Protein AF-A0AAE0PIP9-F1 (afdb_monomer_lite)

Structure (mmCIF, N/CA/C/O backbone):
data_AF-A0AAE0PIP9-F1
#
_entry.id   AF-A0AAE0PIP9-F1
#
loop_
_atom_site.group_PDB
_atom_site.id
_atom_site.type_symbol
_atom_site.label_atom_id
_atom_site.label_alt_id
_atom_site.label_comp_id
_atom_site.label_asym_id
_atom_site.label_entity_id
_atom_site.label_seq_id
_atom_site.pdbx_PDB_ins_code
_atom_site.Cartn_x
_atom_site.Cartn_y
_atom_site.Cartn_z
_atom_site.occupancy
_atom_site.B_iso_or_equiv
_atom_site.auth_seq_id
_atom_site.auth_comp_id
_atom_site.auth_asym_id
_atom_site.auth_atom_id
_atom_site.pdbx_PDB_model_num
ATOM 1 N N . MET A 1 1 ? -10.847 7.444 14.535 1.00 72.62 1 MET A N 1
ATOM 2 C CA . MET A 1 1 ? -9.553 7.607 13.855 1.00 72.62 1 MET A CA 1
ATOM 3 C C . MET A 1 1 ? -9.350 6.354 13.030 1.00 72.62 1 MET A C 1
ATOM 5 O O . MET A 1 1 ? -9.403 5.267 13.592 1.00 72.62 1 MET A O 1
ATOM 9 N N . THR A 1 2 ? -9.327 6.489 11.711 1.00 77.81 2 THR A N 1
ATOM 10 C CA . THR A 1 2 ? -9.380 5.346 10.790 1.00 77.81 2 THR A CA 1
ATOM 11 C C . THR A 1 2 ? -7.965 5.005 10.354 1.00 77.81 2 THR A C 1
ATOM 13 O O . THR A 1 2 ? -7.213 5.883 9.948 1.00 77.81 2 THR A O 1
ATOM 16 N N . THR A 1 3 ? -7.584 3.737 10.447 1.00 84.12 3 THR A N 1
ATOM 17 C CA . THR A 1 3 ? -6.274 3.254 10.008 1.00 84.12 3 THR A CA 1
ATOM 18 C C . THR A 1 3 ? -6.443 2.410 8.753 1.00 84.12 3 THR A C 1
ATOM 20 O O . THR A 1 3 ? -7.255 1.485 8.732 1.00 84.12 3 THR A O 1
ATOM 23 N N . LEU A 1 4 ? -5.671 2.713 7.710 1.00 83.44 4 LEU A N 1
ATOM 24 C CA . LEU A 1 4 ? -5.461 1.794 6.598 1.00 83.44 4 LEU A CA 1
ATOM 25 C C . LEU A 1 4 ? -4.388 0.803 6.979 1.00 83.44 4 LEU A C 1
ATOM 27 O O . LEU A 1 4 ? -3.344 1.191 7.505 1.00 83.44 4 LEU A O 1
ATOM 31 N N . ARG A 1 5 ? -4.614 -0.454 6.631 1.00 87.69 5 ARG A N 1
ATOM 32 C CA . ARG A 1 5 ? -3.636 -1.514 6.791 1.00 87.69 5 ARG A CA 1
ATOM 33 C C . ARG A 1 5 ? -3.423 -2.221 5.464 1.00 87.69 5 ARG A C 1
ATOM 35 O O . ARG A 1 5 ? -4.375 -2.705 4.863 1.00 87.69 5 ARG A O 1
ATOM 42 N N . TRP A 1 6 ? -2.169 -2.277 5.041 1.00 86.06 6 TRP A N 1
ATOM 43 C CA . TRP A 1 6 ? -1.736 -2.886 3.792 1.00 86.06 6 TRP A CA 1
ATOM 44 C C . TRP A 1 6 ? -1.212 -4.297 4.043 1.00 86.06 6 TRP A C 1
ATOM 46 O O . TRP A 1 6 ? -0.339 -4.511 4.891 1.00 86.06 6 TRP A O 1
ATOM 56 N N . GLU A 1 7 ? -1.706 -5.256 3.270 1.00 87.06 7 GLU A N 1
ATOM 57 C CA . GLU A 1 7 ? -1.317 -6.661 3.345 1.00 87.06 7 GLU A CA 1
ATOM 58 C C . GLU A 1 7 ? -1.027 -7.211 1.951 1.00 87.06 7 GLU A C 1
ATOM 60 O O . GLU A 1 7 ? -1.761 -6.954 1.004 1.00 87.06 7 GLU A O 1
ATOM 65 N N . LEU A 1 8 ? 0.076 -7.947 1.822 1.00 84.38 8 LEU A N 1
ATOM 66 C CA . LEU A 1 8 ? 0.498 -8.547 0.560 1.00 84.38 8 LEU A CA 1
ATOM 67 C C . LEU A 1 8 ? 0.213 -10.044 0.576 1.00 84.38 8 LEU A C 1
ATOM 69 O O . LEU A 1 8 ? 0.737 -10.766 1.428 1.00 84.38 8 LEU A O 1
ATOM 73 N N . PHE A 1 9 ? -0.561 -10.495 -0.403 1.00 82.94 9 PHE A N 1
ATOM 74 C CA . PHE A 1 9 ? -0.950 -11.885 -0.601 1.00 82.94 9 PHE A CA 1
ATOM 75 C C . PHE A 1 9 ? -0.256 -12.413 -1.850 1.00 82.94 9 PHE A C 1
ATOM 77 O O . PHE A 1 9 ? -0.277 -11.766 -2.892 1.00 82.94 9 PHE A O 1
ATOM 84 N N . LEU A 1 10 ? 0.401 -13.567 -1.749 1.00 79.75 10 LEU A N 1
ATOM 85 C CA . LEU A 1 10 ? 0.984 -14.212 -2.922 1.00 79.75 10 LEU A CA 1
ATOM 86 C C . LEU A 1 10 ? -0.151 -14.803 -3.766 1.00 79.75 10 LEU A C 1
ATOM 88 O O . LEU A 1 10 ? -0.991 -15.521 -3.228 1.00 79.75 10 LEU A O 1
ATOM 92 N N . THR A 1 11 ? -0.162 -14.526 -5.067 1.00 75.75 11 THR A N 1
ATOM 93 C CA . THR A 1 11 ? -1.131 -15.147 -5.984 1.00 75.75 11 THR A CA 1
ATOM 94 C C . THR A 1 11 ? -0.718 -16.576 -6.339 1.00 75.75 11 THR A C 1
ATOM 96 O O . THR A 1 11 ? 0.470 -16.904 -6.341 1.00 75.75 11 THR A O 1
ATOM 99 N N . GLU A 1 12 ? -1.695 -17.433 -6.648 1.00 61.56 12 GLU A N 1
ATOM 100 C CA . GLU A 1 12 ? -1.504 -18.872 -6.909 1.00 61.56 12 GLU A CA 1
ATOM 101 C C . GLU A 1 12 ? -0.620 -19.202 -8.129 1.00 61.56 12 GLU A C 1
ATOM 103 O O . GLU A 1 12 ? -0.327 -20.375 -8.352 1.00 61.56 12 GLU A O 1
ATOM 108 N N . ASP A 1 13 ? -0.141 -18.208 -8.892 1.00 58.34 13 ASP A N 1
ATOM 109 C CA . ASP A 1 13 ? 0.925 -18.389 -9.887 1.00 58.34 13 ASP A CA 1
ATOM 110 C C . ASP A 1 13 ? 2.308 -17.985 -9.316 1.00 58.34 13 ASP A C 1
ATOM 112 O O . ASP A 1 13 ? 2.814 -16.877 -9.556 1.00 58.34 13 ASP A O 1
ATOM 116 N N . PRO A 1 14 ? 2.989 -18.888 -8.580 1.00 49.59 14 PRO A N 1
ATOM 117 C CA . PRO A 1 14 ? 4.299 -18.630 -7.992 1.00 49.59 14 PRO A CA 1
ATOM 118 C C . PRO A 1 14 ? 5.406 -18.433 -9.036 1.00 49.59 14 PRO A C 1
ATOM 120 O O . PRO A 1 14 ? 6.497 -17.986 -8.680 1.00 49.59 14 PRO A O 1
ATOM 123 N N . ARG A 1 15 ? 5.166 -18.720 -10.327 1.00 48.94 15 ARG A N 1
ATOM 124 C CA . ARG A 1 15 ? 6.182 -18.558 -11.383 1.00 48.94 15 ARG A CA 1
ATOM 125 C C . ARG A 1 15 ? 6.384 -17.100 -11.791 1.00 48.94 15 ARG A C 1
ATOM 127 O O . ARG A 1 15 ? 7.373 -16.791 -12.456 1.00 48.94 15 ARG A O 1
ATOM 134 N N . ARG A 1 16 ? 5.487 -16.192 -11.388 1.00 56.84 16 ARG A N 1
ATOM 135 C CA . ARG A 1 16 ? 5.574 -14.764 -11.734 1.00 56.84 16 ARG A CA 1
ATOM 136 C C . ARG A 1 16 ? 5.905 -13.840 -10.564 1.00 56.84 16 ARG A C 1
ATOM 138 O O . ARG A 1 16 ? 6.325 -12.713 -10.822 1.00 56.84 16 ARG A O 1
ATOM 145 N N . GLY A 1 17 ? 5.827 -14.299 -9.311 1.00 62.06 17 GLY A N 1
ATOM 146 C CA . GLY A 1 17 ? 6.000 -13.405 -8.158 1.00 62.06 17 GLY A CA 1
ATOM 147 C C . GLY A 1 17 ? 4.962 -12.283 -8.200 1.00 62.06 17 GLY A C 1
ATOM 148 O O . GLY A 1 17 ? 5.286 -11.105 -8.092 1.00 62.06 17 GLY A O 1
ATOM 149 N N . THR A 1 18 ? 3.716 -12.644 -8.489 1.00 76.19 18 THR A N 1
ATOM 150 C CA . THR A 1 18 ? 2.613 -11.692 -8.505 1.00 76.19 18 THR A CA 1
ATOM 151 C C . THR A 1 18 ? 1.957 -11.702 -7.133 1.00 76.19 18 THR A C 1
ATOM 153 O O . THR A 1 18 ? 1.679 -12.761 -6.566 1.00 76.19 18 THR A O 1
ATOM 156 N N . TYR A 1 19 ? 1.758 -10.511 -6.590 1.00 83.56 19 TYR A N 1
ATOM 157 C CA . TYR A 1 19 ? 1.133 -10.275 -5.308 1.00 83.56 19 TYR A CA 1
ATOM 158 C C . TYR A 1 19 ? -0.119 -9.436 -5.504 1.00 83.56 19 TYR A C 1
ATOM 160 O O . TYR A 1 19 ? -0.126 -8.481 -6.288 1.00 83.56 19 TYR A O 1
ATOM 168 N N . ASP A 1 20 ? -1.132 -9.768 -4.726 1.00 84.75 20 ASP A N 1
ATOM 169 C CA . ASP A 1 20 ? -2.291 -8.922 -4.535 1.00 84.75 20 ASP A CA 1
ATOM 170 C C . ASP A 1 20 ? -2.083 -8.099 -3.269 1.00 84.75 20 ASP A C 1
ATOM 172 O O . ASP A 1 20 ? -1.570 -8.577 -2.251 1.00 84.75 20 ASP A O 1
ATOM 176 N N . LEU A 1 21 ? -2.434 -6.823 -3.352 1.00 86.69 21 LEU A N 1
ATOM 177 C CA . LEU A 1 21 ? -2.274 -5.871 -2.269 1.00 86.69 21 LEU A CA 1
ATOM 178 C C . LEU A 1 21 ? -3.645 -5.572 -1.667 1.00 86.69 21 LEU A C 1
ATOM 180 O O . LEU A 1 21 ? -4.410 -4.783 -2.219 1.00 86.69 21 LEU A O 1
ATOM 184 N N . GLY A 1 22 ? -3.951 -6.214 -0.543 1.00 86.88 22 GLY A N 1
ATOM 185 C CA . GLY A 1 22 ? -5.166 -5.967 0.220 1.00 86.88 22 GLY A CA 1
ATOM 186 C C . GLY A 1 22 ? -5.026 -4.782 1.167 1.00 86.88 22 GLY A C 1
ATOM 187 O O . GLY A 1 22 ? -3.963 -4.510 1.729 1.00 86.88 22 GLY A O 1
ATOM 188 N N . ILE A 1 23 ? -6.131 -4.068 1.328 1.00 88.62 23 ILE A N 1
ATOM 189 C CA . ILE A 1 23 ? -6.248 -2.829 2.082 1.00 88.62 23 ILE A CA 1
ATOM 190 C C . ILE A 1 23 ? -7.443 -2.982 3.011 1.00 88.62 23 ILE A C 1
ATOM 192 O O . ILE A 1 23 ? -8.596 -2.912 2.573 1.00 88.62 23 ILE A O 1
ATOM 196 N N . ALA A 1 24 ? -7.159 -3.169 4.292 1.00 87.00 24 ALA A N 1
ATOM 197 C CA . ALA A 1 24 ? -8.162 -3.205 5.342 1.00 87.00 24 ALA A CA 1
ATOM 198 C C . ALA A 1 24 ? -8.336 -1.815 5.972 1.00 87.00 24 ALA A C 1
ATOM 200 O O . ALA A 1 24 ? -7.390 -1.026 6.053 1.00 87.00 24 ALA A O 1
ATOM 201 N N . TYR A 1 25 ? -9.553 -1.530 6.438 1.00 84.31 25 TYR A N 1
ATOM 202 C CA . TYR A 1 25 ? -9.915 -0.271 7.091 1.00 84.31 25 TYR A CA 1
ATOM 203 C C . TYR A 1 25 ? -10.340 -0.543 8.535 1.00 84.31 25 TYR A C 1
ATOM 205 O O . TYR A 1 25 ? -11.389 -1.142 8.793 1.00 84.31 25 TYR A O 1
ATOM 213 N N . GLU A 1 26 ? -9.525 -0.095 9.482 1.00 82.62 26 GLU A N 1
ATOM 214 C CA . GLU A 1 26 ? -9.708 -0.330 10.914 1.00 82.62 26 GLU A CA 1
ATOM 215 C C . GLU A 1 26 ? -10.158 0.971 11.612 1.00 82.62 26 GLU A C 1
ATOM 217 O O . GLU A 1 26 ? -9.639 2.050 11.335 1.00 82.62 26 GLU A O 1
ATOM 222 N N . ALA A 1 27 ? -11.134 0.884 12.521 1.00 72.19 27 ALA A N 1
ATOM 223 C CA . ALA A 1 27 ? -11.491 1.966 13.448 1.00 72.19 27 ALA A CA 1
ATOM 224 C C . ALA A 1 27 ? -10.874 1.688 14.829 1.00 72.19 27 ALA A C 1
ATOM 226 O O . ALA A 1 27 ? -10.534 0.538 15.115 1.00 72.19 27 ALA A O 1
ATOM 227 N N . PRO A 1 28 ? -10.731 2.699 15.704 1.00 64.38 28 PRO A N 1
ATOM 228 C CA . PRO A 1 28 ? -10.194 2.480 17.034 1.00 64.38 28 PRO A CA 1
ATOM 229 C C . PRO A 1 28 ? -11.251 1.789 17.902 1.00 64.38 28 PRO A C 1
ATOM 231 O O . PRO A 1 28 ? -12.383 2.253 17.980 1.00 64.38 28 PRO A O 1
ATOM 234 N N . GLY A 1 29 ? -10.856 0.727 18.605 1.00 59.47 29 GLY A N 1
ATOM 235 C CA . GLY A 1 29 ? -11.693 0.049 19.599 1.00 59.47 29 GLY A CA 1
ATOM 236 C C . GLY A 1 29 ? -12.486 -1.154 19.072 1.00 59.47 29 GLY A C 1
ATOM 237 O O . GLY A 1 29 ? -12.684 -1.335 17.874 1.00 59.47 29 GLY A O 1
ATOM 238 N N . ASN A 1 30 ? -12.938 -2.001 20.004 1.00 55.88 30 ASN A N 1
ATOM 239 C CA . ASN A 1 30 ? -13.633 -3.261 19.703 1.00 55.88 30 ASN A CA 1
ATOM 240 C C . ASN A 1 30 ? -15.133 -3.090 19.386 1.00 55.88 30 ASN A C 1
ATOM 242 O O . ASN A 1 30 ? -15.762 -4.040 18.925 1.00 55.88 30 ASN A O 1
ATOM 246 N N . GLN A 1 31 ? -15.720 -1.909 19.614 1.00 56.06 31 GLN A N 1
ATOM 247 C CA . GLN A 1 31 ? -17.124 -1.624 19.300 1.00 56.06 31 GLN A CA 1
ATOM 248 C C . GLN A 1 31 ? -17.212 -0.617 18.158 1.00 56.06 31 GLN A C 1
ATOM 250 O O . GLN A 1 31 ? -16.989 0.570 18.356 1.00 56.06 31 GLN A O 1
ATOM 255 N N . LYS A 1 32 ? -17.579 -1.095 16.964 1.00 64.25 32 LYS A N 1
ATOM 256 C CA . LYS A 1 32 ? -17.927 -0.225 15.837 1.00 64.25 32 LYS A CA 1
ATOM 257 C C . LYS A 1 32 ? -19.295 0.394 16.110 1.00 64.25 32 LYS A C 1
ATOM 259 O O . LYS A 1 32 ? -20.320 -0.241 15.868 1.00 64.25 32 LYS A O 1
ATOM 264 N N . THR A 1 33 ? -19.327 1.628 16.599 1.00 77.69 33 THR A N 1
ATOM 265 C CA . THR A 1 33 ? -20.580 2.391 16.635 1.00 77.69 33 THR A CA 1
ATOM 266 C C . THR A 1 33 ? -21.067 2.660 15.206 1.00 77.69 33 THR A C 1
ATOM 268 O O . THR A 1 33 ? -20.273 2.736 14.263 1.00 77.69 33 THR A O 1
ATOM 271 N N . GLU A 1 34 ? -22.372 2.861 15.010 1.00 78.81 34 GLU A N 1
ATOM 272 C CA . GLU A 1 34 ? -22.929 3.184 13.685 1.00 78.81 34 GLU A CA 1
ATOM 273 C C . GLU A 1 34 ? -22.272 4.441 13.076 1.00 78.81 34 GLU A C 1
ATOM 275 O O . GLU A 1 34 ? -22.010 4.522 11.873 1.00 78.81 34 GLU A O 1
ATOM 280 N N . ARG A 1 35 ? -21.915 5.409 13.927 1.00 78.50 35 ARG A N 1
ATOM 281 C CA . ARG A 1 35 ? -21.186 6.621 13.538 1.00 78.50 35 ARG A CA 1
ATOM 282 C C . ARG A 1 35 ? -19.790 6.308 12.993 1.00 78.50 35 ARG A C 1
ATOM 284 O O . ARG A 1 35 ? -19.374 6.922 12.012 1.00 78.50 35 ARG A O 1
ATOM 291 N N . GLU A 1 36 ? -19.063 5.378 13.603 1.00 77.50 36 GLU A N 1
ATOM 292 C CA . GLU A 1 36 ? -17.738 4.952 13.135 1.00 77.50 36 GLU A CA 1
ATOM 293 C C . GLU A 1 36 ? -17.825 4.122 11.861 1.00 77.50 36 GLU A C 1
ATOM 295 O O . GLU A 1 36 ? -17.031 4.334 10.947 1.00 77.50 36 GLU A O 1
ATOM 300 N N . ALA A 1 37 ? -18.836 3.259 11.742 1.00 79.56 37 ALA A N 1
ATOM 301 C CA . ALA A 1 37 ? -19.097 2.516 10.514 1.00 79.56 37 ALA A CA 1
ATOM 302 C C . ALA A 1 37 ? -19.350 3.461 9.325 1.00 79.56 37 ALA A C 1
ATOM 304 O O . ALA A 1 37 ? -18.781 3.273 8.248 1.00 79.56 37 ALA A O 1
ATOM 305 N N . ARG A 1 38 ? -20.129 4.534 9.528 1.00 81.62 38 ARG A N 1
ATOM 306 C CA . ARG A 1 38 ? -20.355 5.573 8.507 1.00 81.62 38 ARG A CA 1
ATOM 307 C C . ARG A 1 38 ? -19.068 6.315 8.136 1.00 81.62 38 ARG A C 1
ATOM 309 O O . ARG A 1 38 ? -18.839 6.558 6.952 1.00 81.62 38 ARG A O 1
ATOM 316 N N . LYS A 1 39 ? -18.214 6.636 9.115 1.00 79.56 39 LYS A N 1
ATOM 317 C CA . LYS A 1 39 ? -16.904 7.266 8.866 1.00 79.56 39 LYS A CA 1
ATOM 318 C C . LYS A 1 39 ? -15.986 6.359 8.045 1.00 79.56 39 LYS A C 1
ATOM 320 O O . LYS A 1 39 ? -15.467 6.813 7.031 1.00 79.56 39 LYS A O 1
ATOM 325 N N . ILE A 1 40 ? -15.860 5.082 8.416 1.00 82.38 40 ILE A N 1
ATOM 326 C CA . ILE A 1 40 ? -15.074 4.094 7.658 1.00 82.38 40 ILE A CA 1
ATOM 327 C C . ILE A 1 40 ? -15.614 3.950 6.233 1.00 82.38 40 ILE A C 1
ATOM 329 O O . ILE A 1 40 ? -14.842 3.928 5.281 1.00 82.38 40 ILE A O 1
ATOM 333 N N . ALA A 1 41 ? -16.936 3.880 6.059 1.00 83.06 41 ALA A N 1
ATOM 334 C CA . ALA A 1 41 ? -17.538 3.749 4.737 1.00 83.06 41 ALA A CA 1
ATOM 335 C C . ALA A 1 41 ? -17.265 4.974 3.848 1.00 83.06 41 ALA A C 1
ATOM 337 O O . ALA A 1 41 ? -16.935 4.815 2.673 1.00 83.06 41 ALA A O 1
ATOM 338 N N . ALA A 1 42 ? -17.375 6.190 4.393 1.00 82.00 42 ALA A N 1
ATOM 339 C CA . ALA A 1 42 ? -17.039 7.417 3.670 1.00 82.00 42 ALA A CA 1
ATOM 340 C C . ALA A 1 42 ? -15.551 7.452 3.293 1.00 82.00 42 ALA A C 1
ATOM 342 O O . ALA A 1 42 ? -15.206 7.708 2.139 1.00 82.00 42 ALA A O 1
ATOM 343 N N . PHE A 1 43 ? -14.687 7.107 4.247 1.00 82.75 43 PHE A N 1
ATOM 344 C CA . PHE A 1 43 ? -13.248 7.018 4.055 1.00 82.75 43 PHE A CA 1
ATOM 345 C C . PHE A 1 43 ? -12.865 6.011 2.961 1.00 82.75 43 PHE A C 1
ATOM 347 O O . PHE A 1 43 ? -12.120 6.336 2.038 1.00 82.75 43 PHE A O 1
ATOM 354 N N . ARG A 1 44 ? -13.454 4.810 2.999 1.00 84.62 44 ARG A N 1
ATOM 355 C CA . ARG A 1 44 ? -13.266 3.767 1.984 1.00 84.62 44 ARG A CA 1
ATOM 356 C C . ARG A 1 44 ? -13.665 4.247 0.594 1.00 84.62 44 ARG A C 1
ATOM 358 O O . ARG A 1 44 ? -12.938 4.000 -0.363 1.00 84.62 44 ARG A O 1
ATOM 365 N N . ARG A 1 45 ? -14.816 4.919 0.465 1.00 85.44 45 ARG A N 1
ATOM 366 C CA . ARG A 1 45 ? -15.290 5.443 -0.829 1.00 85.44 45 ARG A CA 1
ATOM 367 C C . ARG A 1 45 ? -14.299 6.442 -1.418 1.00 85.44 45 ARG A C 1
ATOM 369 O O . ARG A 1 45 ? -13.959 6.314 -2.590 1.00 85.44 45 ARG A O 1
ATOM 376 N N . LEU A 1 46 ? -13.813 7.373 -0.597 1.00 84.12 46 LEU A N 1
ATOM 377 C CA . LEU A 1 46 ? -12.816 8.356 -1.015 1.00 84.12 46 LEU A CA 1
ATOM 378 C C . LEU A 1 46 ? -11.513 7.673 -1.448 1.00 84.12 46 LEU A C 1
ATOM 380 O O . LEU A 1 46 ? -11.033 7.909 -2.552 1.00 84.12 46 LEU A O 1
ATOM 384 N N . HIS A 1 47 ? -10.982 6.763 -0.627 1.00 85.25 47 HIS A N 1
ATOM 385 C CA . HIS A 1 47 ? -9.747 6.048 -0.949 1.00 85.25 47 HIS A CA 1
ATOM 386 C C . HIS A 1 47 ? -9.866 5.222 -2.239 1.00 85.25 47 HIS A C 1
ATOM 388 O O . HIS A 1 47 ? -8.986 5.269 -3.098 1.00 85.25 47 HIS A O 1
ATOM 394 N N . LYS A 1 48 ? -10.987 4.511 -2.418 1.00 85.44 48 LYS A N 1
ATOM 395 C CA . LYS A 1 48 ? -11.283 3.735 -3.630 1.00 85.44 48 LYS A CA 1
ATOM 396 C C . LYS A 1 48 ? -11.311 4.616 -4.875 1.00 85.44 48 LYS A C 1
ATOM 398 O O . LYS A 1 48 ? -10.790 4.208 -5.912 1.00 85.44 48 LYS A O 1
ATOM 403 N N . GLN A 1 49 ? -11.904 5.805 -4.779 1.00 84.31 49 GLN A N 1
ATOM 404 C CA . GLN A 1 49 ? -11.907 6.770 -5.873 1.00 84.31 49 GLN A CA 1
ATOM 405 C C . GLN A 1 49 ? -10.476 7.201 -6.223 1.00 84.31 49 GLN A C 1
ATOM 407 O O . GLN A 1 49 ? -10.083 7.073 -7.379 1.00 84.31 49 GLN A O 1
ATOM 412 N N . CYS A 1 50 ? -9.665 7.586 -5.231 1.00 83.12 50 CYS A N 1
ATOM 413 C CA . CYS A 1 50 ? -8.266 7.970 -5.447 1.00 83.12 50 CYS A CA 1
ATOM 414 C C . CYS A 1 50 ? -7.438 6.856 -6.107 1.00 83.12 50 CYS A C 1
ATOM 416 O O . CYS A 1 50 ? -6.699 7.115 -7.058 1.00 83.12 50 CYS A O 1
ATOM 418 N N . ILE A 1 51 ? -7.575 5.608 -5.644 1.00 85.38 51 ILE A N 1
ATOM 419 C CA . ILE A 1 51 ? -6.918 4.448 -6.267 1.00 85.38 51 ILE A CA 1
ATOM 420 C C . ILE A 1 51 ? -7.399 4.272 -7.710 1.00 85.38 51 ILE A C 1
ATOM 422 O O . ILE A 1 51 ? -6.584 4.075 -8.610 1.00 85.38 51 ILE A O 1
ATOM 426 N N . GLY A 1 52 ? -8.710 4.366 -7.944 1.00 82.44 52 GLY A N 1
ATOM 427 C CA . GLY A 1 52 ? -9.300 4.258 -9.275 1.00 82.44 52 GLY A CA 1
ATOM 428 C C . GLY A 1 52 ? -8.746 5.295 -10.253 1.00 82.44 52 GLY A C 1
ATOM 429 O O . GLY A 1 52 ? -8.391 4.941 -11.377 1.00 82.44 52 GLY A O 1
ATOM 430 N N . ASP A 1 53 ? -8.610 6.545 -9.817 1.00 80.81 53 ASP A N 1
ATOM 431 C CA . ASP A 1 53 ? -8.067 7.636 -10.630 1.00 80.81 53 ASP A CA 1
ATOM 432 C C . ASP A 1 53 ? -6.579 7.419 -10.946 1.00 80.81 53 ASP A C 1
ATOM 434 O O . ASP A 1 53 ? -6.146 7.593 -12.088 1.00 80.81 53 ASP A O 1
ATOM 438 N N . LYS A 1 54 ? -5.800 6.940 -9.966 1.00 79.12 54 LYS A N 1
ATOM 439 C CA . LYS A 1 54 ? -4.374 6.612 -10.132 1.00 79.12 54 LYS A CA 1
ATOM 440 C C . LYS A 1 54 ? -4.150 5.427 -11.076 1.00 79.12 54 LYS A C 1
ATOM 442 O O . LYS A 1 54 ? -3.242 5.468 -11.904 1.00 79.12 54 LYS A O 1
ATOM 447 N N . ILE A 1 55 ? -4.995 4.396 -11.004 1.00 77.75 55 ILE A N 1
ATOM 448 C CA . ILE A 1 55 ? -4.933 3.226 -11.896 1.00 77.75 55 ILE A CA 1
ATOM 449 C C . ILE A 1 55 ? -5.325 3.590 -13.335 1.00 77.75 55 ILE A C 1
ATOM 451 O O . ILE A 1 55 ? -4.725 3.069 -14.276 1.00 77.75 55 ILE A O 1
ATOM 455 N N . LYS A 1 56 ? -6.303 4.488 -13.521 1.00 69.31 56 LYS A N 1
ATOM 456 C CA . LYS A 1 56 ? -6.775 4.959 -14.839 1.00 69.31 56 LYS A CA 1
ATOM 457 C C . LYS A 1 56 ? -5.869 6.014 -15.490 1.00 69.31 56 LYS A C 1
ATOM 459 O O . LYS A 1 56 ? -6.154 6.442 -16.609 1.00 69.31 56 LYS A O 1
ATOM 464 N N . GLY A 1 57 ? -4.802 6.433 -14.809 1.00 61.28 57 GLY A N 1
ATOM 465 C CA . GLY A 1 57 ? -3.832 7.407 -15.302 1.00 61.28 57 GLY A CA 1
ATOM 466 C C . GLY A 1 57 ? -3.113 6.989 -16.601 1.00 61.28 57 GLY A C 1
ATOM 467 O O . GLY A 1 57 ? -3.274 5.872 -17.093 1.00 61.28 57 GLY A O 1
ATOM 468 N N . PRO A 1 58 ? -2.276 7.872 -17.176 1.00 50.97 58 PRO A N 1
ATOM 469 C CA . PRO A 1 58 ? -1.745 7.766 -18.546 1.00 50.97 58 PRO A CA 1
ATOM 470 C C .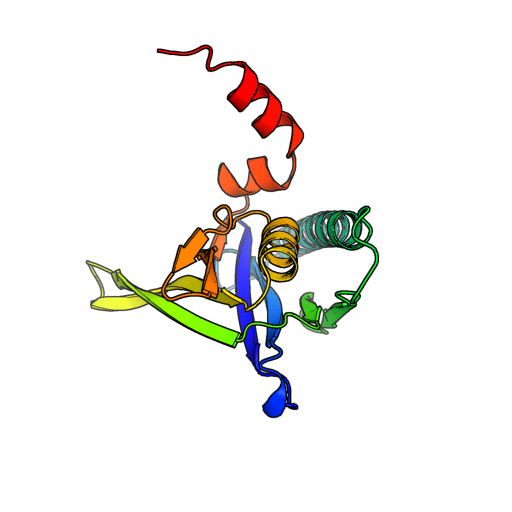 PRO A 1 58 ? -0.861 6.537 -18.843 1.00 50.97 58 PRO A C 1
ATOM 472 O O . PRO A 1 58 ? -0.504 6.304 -19.998 1.00 50.97 58 PRO A O 1
ATOM 475 N N . VAL A 1 59 ? -0.520 5.716 -17.845 1.00 53.19 59 VAL A N 1
ATOM 476 C CA . VAL A 1 59 ? 0.330 4.527 -18.006 1.00 53.19 59 VAL A CA 1
ATOM 477 C C . VAL A 1 59 ? -0.510 3.328 -18.482 1.00 53.19 59 VAL A C 1
ATOM 479 O O . VAL A 1 59 ? -0.841 2.413 -17.730 1.00 53.19 59 VAL A O 1
ATOM 482 N N . LYS A 1 60 ? -0.871 3.328 -19.770 1.00 50.78 60 LYS A N 1
ATOM 483 C CA . LYS A 1 60 ? -1.568 2.222 -20.451 1.00 50.78 60 LYS A CA 1
ATOM 484 C C . LYS A 1 60 ? -0.599 1.079 -20.802 1.00 50.78 60 LYS A C 1
ATOM 486 O O . LYS A 1 60 ? -0.073 1.071 -21.909 1.00 50.78 60 LYS A O 1
ATOM 491 N N . LYS A 1 61 ? -0.376 0.111 -19.900 1.00 45.06 61 LYS A N 1
ATOM 492 C CA . LYS A 1 61 ? -0.129 -1.328 -20.211 1.00 45.06 61 LYS A CA 1
ATOM 493 C C . LYS A 1 61 ? 0.058 -2.153 -18.922 1.00 45.06 61 LYS A C 1
ATOM 495 O O . LYS A 1 61 ? 0.816 -1.759 -18.047 1.00 45.06 61 LYS A O 1
ATOM 500 N N . GLY A 1 62 ? -0.656 -3.281 -18.804 1.00 55.22 62 GLY A N 1
ATOM 501 C CA . GLY A 1 62 ? -0.641 -4.209 -17.653 1.00 55.22 62 GLY A CA 1
ATOM 502 C C . GLY A 1 62 ? -1.583 -3.791 -16.521 1.00 55.22 62 GLY A C 1
ATOM 503 O O . GLY A 1 62 ? -1.140 -3.234 -15.539 1.00 55.22 62 GLY A O 1
ATOM 504 N N . THR A 1 63 ? -2.894 -3.914 -16.671 1.00 65.62 63 THR A N 1
ATOM 505 C CA . THR A 1 63 ? -3.885 -3.228 -15.820 1.00 65.62 63 THR A CA 1
ATOM 506 C C . THR A 1 63 ? -3.933 -3.787 -14.390 1.00 65.62 63 THR A C 1
ATOM 508 O O . THR A 1 63 ? -4.372 -4.917 -14.208 1.00 65.62 63 THR A O 1
ATOM 511 N N . PHE A 1 64 ? -3.540 -2.997 -13.378 1.00 77.88 64 PHE A N 1
ATOM 512 C CA . PHE A 1 64 ? -3.983 -3.261 -12.004 1.00 77.88 64 PHE A CA 1
ATOM 513 C C . PHE A 1 64 ? -5.507 -3.305 -11.999 1.00 77.88 64 PHE A C 1
ATOM 515 O O . PHE A 1 64 ? -6.148 -2.366 -12.475 1.00 77.88 64 PHE A O 1
ATOM 522 N N . ALA A 1 65 ? -6.079 -4.382 -11.480 1.00 81.25 65 ALA A N 1
ATOM 523 C CA . ALA A 1 65 ? -7.509 -4.460 -11.229 1.00 81.25 65 ALA A CA 1
ATOM 524 C C . ALA A 1 65 ? -7.770 -4.163 -9.755 1.00 81.25 65 ALA A C 1
ATOM 526 O O . ALA A 1 65 ? -6.902 -4.387 -8.914 1.00 81.25 65 ALA A O 1
ATOM 527 N N . THR A 1 66 ? -8.956 -3.649 -9.444 1.00 85.25 66 THR A N 1
ATOM 528 C CA . THR A 1 66 ? -9.394 -3.500 -8.059 1.00 85.25 66 THR A CA 1
ATOM 529 C C . THR A 1 66 ? -10.622 -4.342 -7.791 1.00 85.25 66 THR A C 1
ATOM 531 O O . THR A 1 66 ? -11.536 -4.408 -8.612 1.00 85.25 66 THR A O 1
ATOM 534 N N . GLU A 1 67 ? -10.644 -4.963 -6.621 1.00 88.00 67 GLU A N 1
ATOM 535 C CA . GLU A 1 67 ? -11.746 -5.782 -6.134 1.00 88.00 67 GLU A CA 1
ATOM 536 C C . GLU A 1 67 ? -12.112 -5.349 -4.714 1.00 88.00 67 GLU A C 1
ATOM 538 O O . GLU A 1 67 ? -11.242 -4.994 -3.925 1.00 88.00 67 GLU A O 1
ATOM 543 N N . GLU A 1 68 ? -13.401 -5.344 -4.380 1.00 87.25 68 GLU A N 1
ATOM 544 C CA . GLU A 1 68 ? -13.868 -5.083 -3.017 1.00 87.25 68 GLU A CA 1
ATOM 545 C C . GLU A 1 68 ? -14.409 -6.378 -2.416 1.00 87.25 68 GLU A C 1
ATOM 547 O O . GLU A 1 68 ? -15.320 -6.995 -2.969 1.00 87.25 68 GLU A O 1
ATOM 552 N N . TRP A 1 69 ? -13.850 -6.781 -1.281 1.00 86.88 69 TRP A N 1
ATOM 553 C CA . TRP A 1 69 ? -14.270 -7.969 -0.549 1.00 86.88 69 TRP A CA 1
ATOM 554 C C . TRP A 1 69 ? -15.477 -7.688 0.350 1.00 86.88 69 TRP A C 1
ATOM 556 O O . TRP A 1 69 ? -15.821 -6.542 0.651 1.00 86.88 69 TRP A O 1
ATOM 566 N N . LYS A 1 70 ? -16.143 -8.760 0.801 1.00 80.81 70 LYS A N 1
ATOM 567 C CA . LYS A 1 70 ? -17.383 -8.685 1.602 1.00 80.81 70 LYS A CA 1
ATOM 568 C C . LYS A 1 70 ? -17.207 -7.963 2.940 1.00 80.81 70 LYS A C 1
ATOM 570 O O . LYS A 1 70 ? -18.155 -7.368 3.443 1.00 80.81 70 LYS A O 1
ATOM 575 N N . ASP A 1 71 ? -16.009 -8.016 3.511 1.00 79.81 71 ASP A N 1
ATOM 576 C CA . ASP A 1 71 ? -15.628 -7.314 4.740 1.00 79.81 71 ASP A CA 1
ATOM 577 C C . ASP A 1 71 ? -15.369 -5.809 4.516 1.00 79.81 71 ASP A C 1
ATOM 579 O O . ASP A 1 71 ? -15.188 -5.052 5.473 1.00 79.81 71 ASP A O 1
ATOM 583 N N . GLY A 1 72 ? -15.397 -5.358 3.258 1.00 80.88 72 GLY A N 1
ATOM 584 C CA . GLY A 1 72 ? -15.109 -3.990 2.862 1.00 80.88 72 GLY A CA 1
ATOM 585 C C . GLY A 1 72 ? -13.631 -3.709 2.612 1.00 80.88 72 GLY A C 1
ATOM 586 O O . GLY A 1 72 ? -13.286 -2.540 2.430 1.00 80.88 72 GLY A O 1
ATOM 587 N N . SER A 1 73 ? -12.774 -4.729 2.614 1.00 84.81 73 SER A N 1
ATOM 588 C CA . SER A 1 73 ? -11.378 -4.597 2.206 1.00 84.81 73 SER A CA 1
ATOM 589 C C . SER A 1 73 ? -11.287 -4.356 0.696 1.00 84.81 73 SER A C 1
ATOM 591 O O . SER A 1 73 ? -12.102 -4.856 -0.081 1.00 84.81 73 SER A O 1
ATOM 593 N N . LEU A 1 74 ? -10.314 -3.552 0.271 1.00 87.75 74 LEU A N 1
ATOM 594 C CA . LEU A 1 74 ? -10.034 -3.286 -1.142 1.00 87.75 74 LEU A CA 1
ATOM 595 C C . LEU A 1 74 ? -8.764 -4.033 -1.536 1.00 87.75 74 LEU A C 1
ATOM 597 O O . LEU A 1 74 ? -7.760 -3.913 -0.846 1.00 87.75 74 LEU A O 1
ATOM 601 N N . VAL A 1 75 ? -8.783 -4.755 -2.645 1.00 87.12 75 VAL A N 1
ATOM 602 C CA . VAL A 1 75 ? -7.623 -5.479 -3.162 1.00 87.12 75 VAL A CA 1
ATOM 603 C C . VAL A 1 75 ? -7.194 -4.869 -4.484 1.00 87.12 75 VAL A C 1
ATOM 605 O O . VAL A 1 75 ? -8.029 -4.601 -5.346 1.00 87.12 75 VAL A O 1
ATOM 608 N N . ILE A 1 76 ? -5.896 -4.616 -4.630 1.00 87.19 76 ILE A N 1
ATOM 609 C CA . ILE A 1 76 ? -5.261 -4.244 -5.893 1.00 87.19 76 ILE A CA 1
ATOM 610 C C . ILE A 1 76 ? -4.551 -5.483 -6.427 1.00 87.19 76 ILE A C 1
ATOM 612 O O . ILE A 1 76 ? -3.562 -5.935 -5.849 1.00 87.19 76 ILE A O 1
ATOM 616 N N . ASN A 1 77 ? -5.048 -6.000 -7.543 1.00 83.75 77 ASN A N 1
ATOM 617 C CA . ASN A 1 77 ? -4.565 -7.235 -8.139 1.00 83.75 77 ASN A CA 1
ATOM 618 C C . ASN A 1 77 ? -3.456 -6.966 -9.154 1.00 83.75 77 ASN A C 1
ATOM 620 O O . ASN A 1 77 ? -3.528 -6.001 -9.926 1.00 83.75 77 ASN A O 1
ATOM 624 N N . GLY A 1 78 ? -2.479 -7.873 -9.212 1.00 77.06 78 GLY A N 1
ATOM 625 C CA . GLY A 1 78 ? -1.498 -7.909 -10.301 1.00 77.06 78 GLY A CA 1
ATOM 626 C C . GLY A 1 78 ? -0.209 -7.117 -10.065 1.00 77.06 78 GLY A C 1
ATOM 627 O O . GLY A 1 78 ? 0.405 -6.658 -11.030 1.00 77.06 78 GLY A O 1
ATOM 628 N N . ALA A 1 79 ? 0.235 -6.947 -8.815 1.00 79.81 79 ALA A N 1
ATOM 629 C CA . ALA A 1 79 ? 1.550 -6.373 -8.527 1.00 79.81 79 ALA A CA 1
ATOM 630 C C . ALA A 1 79 ? 2.667 -7.401 -8.738 1.00 79.81 79 ALA A C 1
ATOM 632 O O . ALA A 1 79 ? 2.810 -8.352 -7.979 1.00 79.81 79 ALA A O 1
ATOM 633 N N . CYS A 1 80 ? 3.499 -7.201 -9.761 1.00 80.94 80 CYS A N 1
ATOM 634 C CA . CYS A 1 80 ? 4.645 -8.064 -10.078 1.00 80.94 80 CYS A CA 1
ATOM 635 C C . CYS A 1 80 ? 5.838 -7.824 -9.129 1.00 80.94 80 CYS A C 1
ATOM 637 O O . CYS A 1 80 ? 6.890 -7.334 -9.541 1.00 80.94 80 CYS A O 1
ATOM 639 N N . ILE A 1 81 ? 5.670 -8.135 -7.844 1.00 86.00 81 ILE A N 1
ATOM 640 C CA . ILE A 1 81 ? 6.703 -7.973 -6.814 1.00 86.00 81 ILE A CA 1
ATOM 641 C C . ILE A 1 81 ? 7.609 -9.210 -6.799 1.00 86.00 81 ILE A C 1
ATOM 643 O O . ILE A 1 81 ? 7.238 -10.282 -6.339 1.00 86.00 81 ILE A O 1
ATOM 647 N N . ARG A 1 82 ? 8.859 -9.070 -7.236 1.00 83.94 82 ARG A N 1
ATOM 648 C CA . ARG A 1 82 ? 9.804 -10.200 -7.313 1.00 83.94 82 ARG A CA 1
ATOM 649 C C . ARG A 1 82 ? 10.294 -10.694 -5.970 1.00 83.94 82 ARG A C 1
ATOM 651 O O . ARG A 1 82 ? 10.617 -11.868 -5.811 1.00 83.94 82 ARG A O 1
ATOM 658 N N . LYS A 1 83 ? 10.431 -9.774 -5.027 1.00 85.94 83 LYS A N 1
ATOM 659 C CA . LYS A 1 83 ? 10.861 -10.062 -3.666 1.00 85.94 83 LYS A CA 1
ATOM 660 C C . LYS A 1 83 ? 10.248 -9.022 -2.748 1.00 85.94 83 LYS A C 1
ATOM 662 O O . LYS A 1 83 ? 10.143 -7.857 -3.120 1.00 85.94 83 LYS A O 1
ATOM 667 N N . LEU A 1 84 ? 9.907 -9.431 -1.536 1.00 88.88 84 LEU A N 1
ATOM 668 C CA . LEU A 1 84 ? 9.558 -8.512 -0.463 1.00 88.88 84 LEU A CA 1
ATOM 669 C C . LEU A 1 84 ? 10.442 -8.779 0.752 1.00 88.88 84 LEU A C 1
ATOM 671 O O . LEU A 1 84 ? 10.745 -9.929 1.071 1.00 88.88 84 LEU A O 1
ATOM 675 N N . THR A 1 85 ? 10.816 -7.713 1.446 1.00 89.62 85 THR A N 1
ATOM 676 C CA . THR A 1 85 ? 11.446 -7.770 2.764 1.00 89.62 85 THR A CA 1
ATOM 677 C C . THR A 1 85 ? 10.517 -7.098 3.767 1.00 89.62 85 THR A C 1
ATOM 679 O O . THR A 1 85 ? 10.057 -5.976 3.550 1.00 89.62 85 THR A O 1
ATOM 682 N N . LYS A 1 86 ? 10.228 -7.792 4.869 1.00 89.62 86 LYS A N 1
ATOM 683 C CA . LYS A 1 86 ? 9.429 -7.273 5.983 1.00 89.62 86 LYS A CA 1
ATOM 684 C C . LYS A 1 86 ? 10.339 -6.498 6.932 1.00 89.62 86 LYS A C 1
ATOM 686 O O . LYS A 1 86 ? 11.276 -7.075 7.475 1.00 89.62 86 LYS A O 1
ATOM 691 N N . ILE A 1 87 ? 10.070 -5.210 7.122 1.00 87.94 87 ILE A N 1
ATOM 692 C CA . ILE A 1 87 ? 10.785 -4.365 8.081 1.00 87.94 87 ILE A CA 1
ATOM 693 C C . ILE A 1 87 ? 9.969 -4.346 9.368 1.00 87.94 87 ILE A C 1
ATOM 695 O O . ILE A 1 87 ? 8.829 -3.874 9.384 1.00 87.94 87 ILE A O 1
ATOM 699 N N . VAL A 1 88 ? 10.550 -4.879 10.439 1.00 88.62 88 VAL A N 1
ATOM 700 C CA . VAL A 1 88 ? 9.908 -4.994 11.748 1.00 88.62 88 VAL A CA 1
ATOM 701 C C . VAL A 1 88 ? 10.629 -4.132 12.780 1.00 88.62 88 VAL A C 1
ATOM 703 O O . VAL A 1 88 ? 11.852 -4.017 12.753 1.00 88.62 88 VAL A O 1
ATOM 706 N N . THR A 1 89 ? 9.869 -3.562 13.708 1.00 84.81 89 THR A N 1
ATOM 707 C CA . THR A 1 89 ? 10.376 -2.809 14.858 1.00 84.81 89 THR A CA 1
ATOM 708 C C . THR A 1 89 ? 9.915 -3.496 16.136 1.00 84.81 89 THR A C 1
ATOM 710 O O . THR A 1 89 ? 8.775 -3.949 16.224 1.00 84.81 89 THR A O 1
ATOM 713 N N . GLN A 1 90 ? 10.783 -3.564 17.143 1.00 80.75 90 GLN A N 1
ATOM 714 C CA . GLN A 1 90 ? 10.394 -4.018 18.476 1.00 80.75 90 GLN A CA 1
ATOM 715 C C . GLN A 1 90 ? 9.836 -2.851 19.287 1.00 80.75 90 GLN A C 1
ATOM 717 O O . GLN A 1 90 ? 10.477 -1.810 19.448 1.00 80.75 90 GLN A O 1
ATOM 722 N N . THR A 1 91 ? 8.628 -3.020 19.812 1.00 73.81 91 THR A N 1
ATOM 723 C CA . THR A 1 91 ? 8.031 -2.042 20.720 1.00 73.81 91 THR A CA 1
ATOM 724 C C . THR A 1 91 ? 8.783 -2.050 22.046 1.00 73.81 91 THR A C 1
ATOM 726 O O . THR A 1 91 ? 8.867 -3.091 22.700 1.00 73.81 91 THR A O 1
ATOM 729 N N . ARG A 1 92 ? 9.277 -0.882 22.472 1.00 66.50 92 ARG A N 1
ATOM 730 C CA . ARG A 1 92 ? 10.106 -0.728 23.683 1.00 66.50 92 ARG A CA 1
ATOM 731 C C . ARG A 1 92 ? 9.449 -1.241 24.972 1.00 66.50 92 ARG A C 1
ATOM 733 O O . ARG A 1 92 ? 10.164 -1.626 25.884 1.00 66.50 92 ARG A O 1
ATOM 740 N N . TYR A 1 93 ? 8.116 -1.241 25.045 1.00 68.12 93 TYR A N 1
ATOM 741 C CA . TYR A 1 93 ? 7.378 -1.534 26.279 1.00 68.12 93 TYR A CA 1
ATOM 742 C C . TYR A 1 93 ? 6.854 -2.970 26.385 1.00 68.12 93 TYR A C 1
ATOM 744 O O . TYR A 1 93 ? 6.895 -3.540 27.467 1.00 68.12 93 TYR A O 1
ATOM 752 N N . SER A 1 94 ? 6.366 -3.572 25.296 1.00 75.06 94 SER A N 1
ATOM 753 C CA . SER A 1 94 ? 5.814 -4.938 25.322 1.00 75.06 94 SER A CA 1
ATOM 754 C C . SER A 1 94 ? 6.748 -5.993 24.728 1.00 75.06 94 SER A C 1
ATOM 756 O O . SER A 1 94 ? 6.411 -7.173 24.741 1.00 75.06 94 SER A O 1
ATOM 758 N N . GLY A 1 95 ? 7.889 -5.592 24.149 1.00 75.25 95 GLY A N 1
ATOM 759 C CA . GLY A 1 95 ? 8.794 -6.495 23.424 1.00 75.25 95 GLY A CA 1
ATOM 760 C C . GLY A 1 95 ? 8.192 -7.095 22.145 1.00 75.25 95 GLY A C 1
ATOM 761 O O . GLY A 1 95 ? 8.851 -7.871 21.454 1.00 75.25 95 GLY A O 1
ATOM 7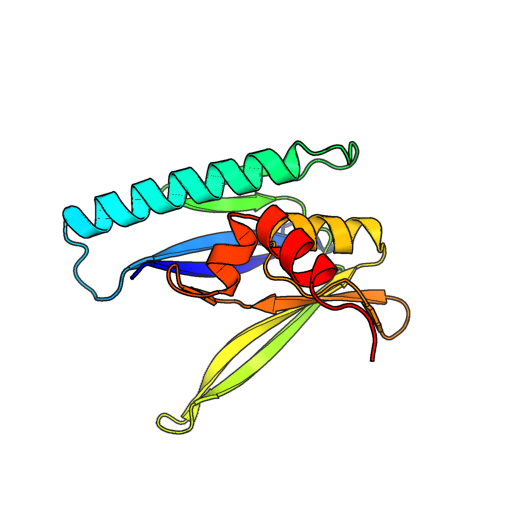62 N N . ALA A 1 96 ? 6.953 -6.733 21.800 1.00 78.94 96 ALA A N 1
ATOM 763 C CA . ALA A 1 96 ? 6.274 -7.242 20.625 1.00 78.94 96 ALA A CA 1
ATOM 764 C C . ALA A 1 96 ? 6.974 -6.765 19.346 1.00 78.94 96 ALA A C 1
ATOM 766 O O . ALA A 1 96 ? 7.335 -5.596 19.189 1.00 78.94 96 ALA A O 1
ATOM 767 N N . THR A 1 97 ? 7.150 -7.692 18.408 1.00 82.38 97 THR A N 1
ATOM 768 C CA . THR A 1 97 ? 7.655 -7.370 17.075 1.00 82.38 97 THR A CA 1
ATOM 769 C C . THR A 1 97 ? 6.491 -6.885 16.226 1.00 82.38 97 THR A C 1
ATOM 771 O O . THR A 1 97 ? 5.565 -7.640 15.934 1.00 82.38 97 THR A O 1
ATOM 774 N N . GLN A 1 98 ? 6.532 -5.619 15.830 1.00 83.62 98 GLN A N 1
ATOM 775 C CA . GLN A 1 98 ? 5.533 -5.008 14.972 1.00 83.62 98 GLN A CA 1
ATOM 776 C C . GLN A 1 98 ? 6.096 -4.846 13.562 1.00 83.62 98 GLN A C 1
ATOM 778 O O . GLN A 1 98 ? 7.136 -4.224 13.359 1.00 83.62 98 GLN A O 1
ATOM 783 N N . LEU A 1 99 ? 5.388 -5.381 12.570 1.00 84.88 99 LEU A N 1
ATOM 784 C CA . LEU A 1 99 ? 5.650 -5.066 11.172 1.00 84.88 99 LEU A CA 1
ATOM 785 C C . LEU A 1 99 ? 5.311 -3.596 10.922 1.00 84.88 99 LEU A C 1
ATOM 787 O O . LEU A 1 99 ? 4.183 -3.178 11.179 1.00 84.88 99 LEU A O 1
ATOM 791 N N . VAL A 1 100 ? 6.288 -2.822 10.451 1.00 87.25 100 VAL A N 1
ATOM 792 C CA . VAL A 1 100 ? 6.120 -1.381 10.219 1.00 87.25 100 VAL A CA 1
ATOM 793 C C . VAL A 1 100 ? 6.060 -1.060 8.736 1.00 87.25 100 VAL A C 1
ATOM 795 O O . VAL A 1 100 ? 5.171 -0.316 8.324 1.00 87.25 100 VAL A O 1
ATOM 798 N N . SER A 1 101 ? 6.893 -1.711 7.922 1.00 90.19 101 SER A N 1
ATOM 799 C CA . SER A 1 101 ? 6.979 -1.430 6.487 1.00 90.19 101 SER A CA 1
ATOM 800 C C . SER A 1 101 ? 7.303 -2.672 5.664 1.00 90.19 101 SER A C 1
ATOM 802 O O . SER A 1 101 ? 7.878 -3.647 6.155 1.00 90.19 101 SER A O 1
ATOM 804 N N . TYR A 1 102 ? 6.987 -2.604 4.376 1.00 90.69 102 TYR A N 1
ATOM 805 C CA . TYR A 1 102 ? 7.504 -3.520 3.370 1.00 90.69 102 TYR A CA 1
ATOM 806 C C . TYR A 1 102 ? 8.526 -2.817 2.489 1.00 90.69 102 TYR A C 1
ATOM 808 O O . TYR A 1 102 ? 8.305 -1.683 2.071 1.00 90.69 102 TYR A O 1
ATOM 816 N N . LYS A 1 103 ? 9.602 -3.522 2.149 1.00 92.44 103 LYS A N 1
ATOM 817 C CA . LYS A 1 103 ? 10.516 -3.161 1.064 1.00 92.44 103 LYS A CA 1
ATOM 818 C C . LYS A 1 103 ? 10.253 -4.089 -0.116 1.00 92.44 103 LYS A C 1
ATOM 820 O O . LYS A 1 103 ? 10.445 -5.299 0.004 1.00 92.44 103 LYS A O 1
ATOM 825 N N . LEU A 1 104 ? 9.764 -3.533 -1.218 1.00 92.06 1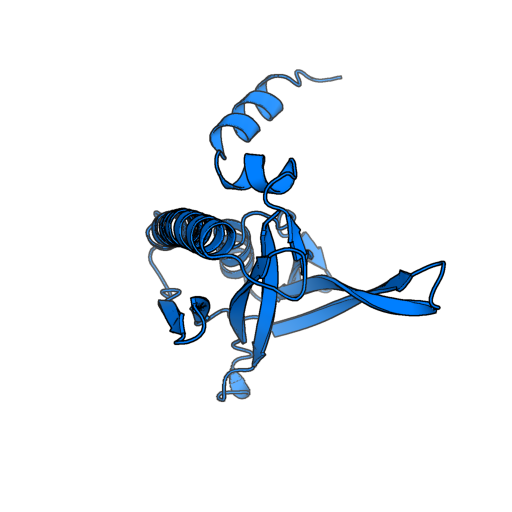04 LEU A N 1
ATOM 826 C CA . LEU A 1 104 ? 9.253 -4.273 -2.374 1.00 92.06 104 LEU A CA 1
ATOM 827 C C . LEU A 1 104 ? 10.228 -4.152 -3.535 1.00 92.06 104 LEU A C 1
ATOM 829 O O . LEU A 1 104 ? 10.612 -3.036 -3.860 1.00 92.06 104 LEU A O 1
ATOM 833 N N . TYR A 1 105 ? 10.605 -5.270 -4.154 1.00 91.06 105 TYR A N 1
ATOM 834 C CA . TYR A 1 105 ? 11.571 -5.318 -5.252 1.00 91.06 105 TYR A CA 1
ATOM 835 C C . TYR A 1 105 ? 10.910 -5.708 -6.577 1.00 91.06 105 TYR A C 1
ATOM 837 O O . TYR A 1 105 ? 10.081 -6.617 -6.628 1.00 91.06 105 TYR A O 1
ATOM 845 N N . PHE A 1 106 ? 11.366 -5.078 -7.654 1.00 90.19 106 PHE A N 1
ATOM 846 C CA . PHE A 1 106 ? 10.853 -5.176 -9.015 1.00 90.19 106 PHE A CA 1
ATOM 847 C C . PHE A 1 106 ? 12.015 -5.285 -10.006 1.00 90.19 106 PHE A C 1
ATOM 849 O O . PHE A 1 106 ? 13.096 -4.737 -9.779 1.00 90.19 106 PHE A O 1
ATOM 856 N N . ASP A 1 107 ? 11.774 -5.948 -11.137 1.00 88.19 107 ASP A N 1
ATOM 857 C CA . ASP A 1 107 ? 12.742 -5.977 -12.245 1.00 88.19 107 ASP A CA 1
ATOM 858 C C . ASP A 1 107 ? 12.709 -4.675 -13.062 1.00 88.19 107 ASP A C 1
ATOM 860 O O . ASP A 1 107 ? 13.702 -4.291 -13.672 1.00 88.19 107 ASP A O 1
ATOM 864 N N . SER A 1 108 ? 11.569 -3.976 -13.059 1.00 88.50 108 SER A N 1
ATOM 865 C CA . SER A 1 108 ? 11.330 -2.774 -13.856 1.00 88.50 108 SER A CA 1
ATOM 866 C C . SER A 1 108 ? 11.050 -1.558 -12.975 1.00 88.50 108 SER A C 1
ATOM 868 O O . SER A 1 108 ? 10.194 -1.603 -12.088 1.00 88.50 108 SER A O 1
ATOM 870 N N . LEU A 1 109 ? 11.711 -0.435 -13.283 1.00 89.06 109 LEU A N 1
ATOM 871 C CA . LEU A 1 109 ? 11.389 0.876 -12.711 1.00 89.06 109 LEU A CA 1
ATOM 872 C C . LEU A 1 109 ? 9.927 1.247 -12.969 1.00 89.06 109 LEU A C 1
ATOM 874 O O . LEU A 1 109 ? 9.288 1.872 -12.128 1.00 89.06 109 LEU A O 1
ATOM 878 N N . GLN A 1 110 ? 9.392 0.872 -14.132 1.00 86.88 110 GLN A N 1
ATOM 879 C CA . GLN A 1 110 ? 8.019 1.191 -14.503 1.00 86.88 110 GLN A CA 1
ATOM 880 C C . GLN A 1 110 ? 7.020 0.521 -13.555 1.00 86.88 110 GLN A C 1
ATOM 882 O O . GLN A 1 110 ? 6.099 1.187 -13.086 1.00 86.88 110 GLN A O 1
ATOM 887 N N . ASP A 1 111 ? 7.232 -0.755 -13.224 1.00 85.19 111 ASP A N 1
ATOM 888 C CA . ASP A 1 111 ? 6.367 -1.496 -12.298 1.00 85.19 111 ASP A CA 1
ATOM 889 C C . ASP A 1 111 ? 6.473 -0.936 -10.875 1.00 85.19 111 ASP A C 1
ATOM 891 O O . ASP A 1 111 ? 5.454 -0.725 -10.212 1.00 85.19 111 ASP A O 1
ATOM 895 N N . ALA A 1 112 ? 7.696 -0.606 -10.441 1.00 88.38 112 ALA A N 1
ATOM 896 C CA . ALA A 1 112 ? 7.946 0.012 -9.144 1.00 88.38 112 ALA A CA 1
ATOM 897 C C . ALA A 1 112 ? 7.261 1.384 -9.021 1.00 88.38 112 ALA A C 1
ATOM 899 O O . ALA A 1 112 ? 6.499 1.607 -8.084 1.00 88.38 112 ALA A O 1
ATOM 900 N N . ASN A 1 113 ? 7.471 2.284 -9.989 1.00 87.12 113 ASN A N 1
ATOM 901 C CA . ASN A 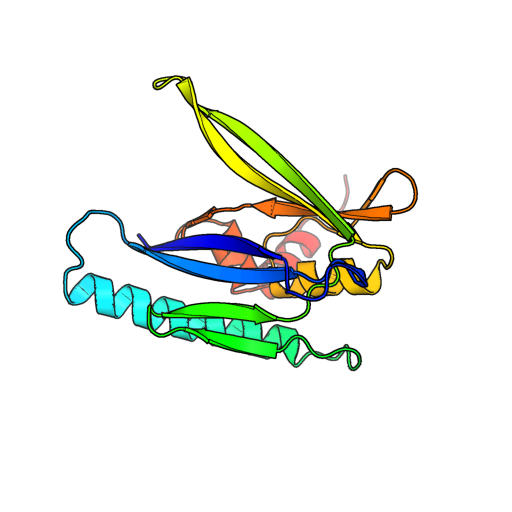1 113 ? 6.854 3.617 -10.014 1.00 87.12 113 ASN A CA 1
ATOM 902 C C . ASN A 1 113 ? 5.333 3.540 -10.033 1.00 87.12 113 ASN A C 1
ATOM 904 O O . ASN A 1 113 ? 4.649 4.366 -9.434 1.00 87.12 113 ASN A O 1
ATOM 908 N N . ARG A 1 114 ? 4.793 2.549 -10.735 1.00 84.81 114 ARG A N 1
ATOM 909 C CA . ARG A 1 114 ? 3.357 2.386 -10.856 1.00 84.81 114 ARG A CA 1
ATOM 910 C C . ARG A 1 114 ? 2.721 1.904 -9.559 1.00 84.81 114 ARG A C 1
ATOM 912 O O . ARG A 1 114 ? 1.699 2.452 -9.160 1.00 84.81 114 ARG A O 1
ATOM 919 N N . LEU A 1 115 ? 3.289 0.895 -8.895 1.00 86.75 115 LEU A N 1
ATOM 920 C CA . LEU A 1 115 ? 2.751 0.490 -7.597 1.00 86.75 115 LEU A CA 1
ATOM 921 C C . LEU A 1 115 ? 2.961 1.603 -6.563 1.00 86.75 115 LEU A C 1
ATOM 923 O O . LEU A 1 115 ? 2.038 1.907 -5.812 1.00 86.75 115 LEU A O 1
ATOM 927 N N . ALA A 1 116 ? 4.121 2.266 -6.581 1.00 87.06 116 ALA A N 1
ATOM 928 C CA . ALA A 1 116 ? 4.405 3.403 -5.711 1.00 87.06 116 ALA A CA 1
ATOM 929 C C . ALA A 1 116 ? 3.396 4.547 -5.898 1.00 87.06 116 ALA A C 1
ATOM 931 O O . ALA A 1 116 ? 2.953 5.121 -4.909 1.00 87.06 116 ALA A O 1
ATOM 932 N N . SER A 1 117 ? 2.968 4.846 -7.131 1.00 84.38 117 SER A N 1
ATOM 933 C CA . SER A 1 117 ? 1.981 5.903 -7.383 1.00 84.38 117 SER A CA 1
ATOM 934 C C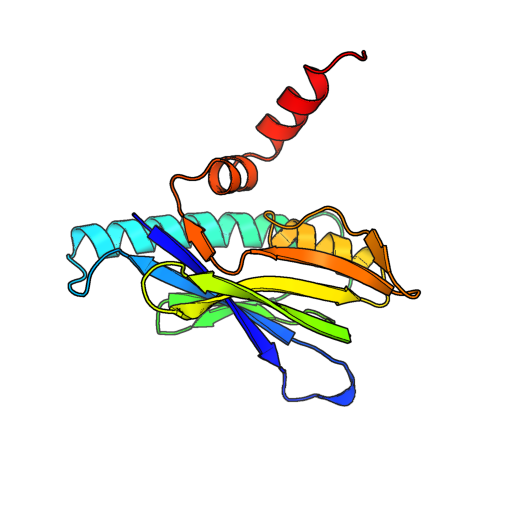 . SER A 1 117 ? 0.584 5.539 -6.879 1.00 84.38 117 SER A C 1
ATOM 936 O O . SER A 1 117 ? -0.096 6.396 -6.309 1.00 84.38 117 SER A O 1
ATOM 938 N N . VAL A 1 118 ? 0.172 4.275 -7.037 1.00 85.19 118 VAL A N 1
ATOM 939 C CA . VAL A 1 118 ? -1.121 3.764 -6.556 1.00 85.19 118 VAL A CA 1
ATOM 940 C C . VAL A 1 118 ? -1.169 3.736 -5.031 1.00 85.19 118 VAL A C 1
ATOM 942 O O . VAL A 1 118 ? -2.132 4.234 -4.447 1.00 85.19 118 VAL A O 1
ATOM 945 N N . VAL A 1 119 ? -0.117 3.211 -4.394 1.00 84.31 119 VAL A N 1
ATOM 946 C CA . VAL A 1 119 ? 0.020 3.206 -2.932 1.00 84.31 119 VAL A CA 1
ATOM 947 C C . VAL A 1 119 ? 0.146 4.634 -2.418 1.00 84.31 119 VAL A C 1
ATOM 949 O O . VAL A 1 119 ? -0.467 4.959 -1.419 1.00 84.31 119 VAL A O 1
ATOM 952 N N . GLY A 1 120 ? 0.891 5.506 -3.101 1.00 75.00 120 GLY A N 1
ATOM 953 C CA . GLY A 1 120 ? 1.016 6.943 -2.828 1.00 75.00 120 GLY A CA 1
ATOM 954 C C . GLY A 1 120 ? 1.653 7.329 -1.486 1.00 75.00 120 GLY A C 1
ATOM 955 O O . GLY A 1 120 ? 1.758 8.512 -1.200 1.00 75.00 120 GLY A O 1
ATOM 956 N N . PHE A 1 121 ? 2.089 6.350 -0.694 1.00 74.31 121 PHE A N 1
ATOM 957 C CA . PHE A 1 121 ? 2.822 6.514 0.571 1.00 74.31 121 PHE A CA 1
ATOM 958 C C . PHE A 1 121 ? 4.218 5.884 0.513 1.00 74.31 121 PHE A C 1
ATOM 960 O O . PHE A 1 121 ? 4.857 5.623 1.531 1.00 74.31 121 PHE A O 1
ATOM 967 N N . ALA A 1 122 ? 4.638 5.532 -0.696 1.00 72.38 122 ALA A N 1
ATOM 968 C CA . ALA A 1 122 ? 5.898 4.880 -0.969 1.00 72.38 122 ALA A CA 1
ATOM 969 C C . ALA A 1 122 ? 7.003 5.913 -1.187 1.00 72.38 122 ALA A C 1
ATOM 971 O O . ALA A 1 122 ? 6.768 6.974 -1.764 1.00 72.38 122 ALA A O 1
ATOM 972 N N . SER A 1 123 ? 8.231 5.561 -0.809 1.00 77.38 123 SER A N 1
ATOM 973 C CA . SER A 1 123 ? 9.407 6.294 -1.278 1.00 77.38 123 SER A CA 1
ATOM 974 C C . SER A 1 123 ? 9.531 6.197 -2.804 1.00 77.38 123 SER A C 1
ATOM 976 O O . SER A 1 123 ? 9.103 5.209 -3.406 1.00 77.38 123 SER A O 1
ATOM 978 N N . TYR A 1 124 ? 10.197 7.168 -3.434 1.00 83.31 124 TYR A N 1
ATOM 979 C CA . TYR A 1 124 ? 10.571 7.038 -4.842 1.00 83.31 124 TYR A CA 1
ATOM 980 C C . TYR A 1 124 ? 11.406 5.763 -5.062 1.00 83.31 124 TYR A C 1
ATOM 982 O O . TYR A 1 124 ? 12.283 5.459 -4.240 1.00 83.31 124 TYR A O 1
ATOM 990 N N . PRO A 1 125 ? 11.146 4.994 -6.136 1.00 90.38 125 PRO A N 1
ATOM 991 C CA . PRO A 1 125 ? 11.912 3.790 -6.410 1.00 90.38 125 PRO A CA 1
ATOM 992 C C . PRO A 1 125 ? 13.411 4.062 -6.552 1.00 90.38 125 PRO A C 1
ATOM 994 O O . PRO A 1 125 ? 13.830 4.992 -7.234 1.00 90.38 125 PRO A O 1
ATOM 997 N N . SER A 1 126 ? 14.216 3.217 -5.917 1.00 91.19 126 SER A N 1
ATOM 998 C CA . SER A 1 126 ? 15.682 3.252 -5.913 1.00 91.19 126 SER A CA 1
ATOM 999 C C . SER A 1 126 ? 16.249 1.915 -6.392 1.00 91.19 126 SER A C 1
ATOM 1001 O O . SER A 1 126 ? 15.526 0.923 -6.444 1.00 91.19 126 SER A O 1
ATOM 1003 N N . VAL A 1 127 ? 17.535 1.859 -6.745 1.00 93.44 127 VAL A N 1
ATOM 1004 C CA . VAL A 1 127 ? 18.192 0.609 -7.167 1.00 93.44 127 VAL A CA 1
ATOM 1005 C C . VAL A 1 127 ? 18.959 -0.012 -6.003 1.00 93.44 127 VAL A C 1
ATOM 1007 O O . VAL A 1 127 ? 19.720 0.665 -5.322 1.00 93.44 127 VAL A O 1
ATOM 1010 N N . GLU A 1 128 ? 18.801 -1.319 -5.803 1.00 92.69 128 GLU A N 1
ATOM 1011 C CA . GLU A 1 128 ? 19.612 -2.125 -4.889 1.00 92.69 128 GLU A CA 1
ATOM 1012 C C . GLU A 1 128 ? 19.865 -3.501 -5.508 1.00 92.69 128 GLU A C 1
ATOM 1014 O O . GLU A 1 128 ? 18.929 -4.188 -5.917 1.00 92.69 128 GLU A O 1
ATOM 1019 N N . ASN A 1 129 ? 21.135 -3.917 -5.571 1.00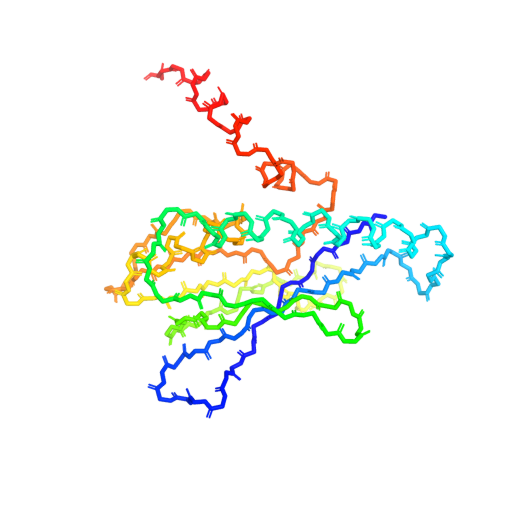 89.00 129 ASN A N 1
ATOM 1020 C CA . ASN A 1 129 ? 21.551 -5.221 -6.108 1.00 89.00 129 ASN A CA 1
ATOM 1021 C C . ASN A 1 129 ? 20.963 -5.531 -7.502 1.00 89.00 129 ASN A C 1
ATOM 1023 O O . ASN A 1 129 ? 20.500 -6.641 -7.761 1.00 89.00 129 ASN A O 1
ATOM 1027 N N . GLY A 1 130 ? 20.934 -4.529 -8.388 1.00 88.94 130 GLY A N 1
ATOM 1028 C CA . GLY A 1 130 ? 20.421 -4.669 -9.755 1.00 88.94 130 GLY A CA 1
ATOM 1029 C C . GLY A 1 130 ? 18.894 -4.745 -9.877 1.00 88.94 130 GLY A C 1
ATOM 1030 O O . GLY A 1 130 ? 18.396 -5.031 -10.961 1.00 88.94 130 GLY A O 1
ATOM 1031 N N . ARG A 1 131 ? 18.141 -4.490 -8.798 1.00 91.31 131 ARG A N 1
ATOM 1032 C CA . ARG A 1 131 ? 16.671 -4.434 -8.807 1.00 91.31 131 ARG A CA 1
ATOM 1033 C C . ARG A 1 131 ? 16.164 -3.084 -8.333 1.00 91.31 131 ARG A C 1
ATOM 1035 O O . ARG A 1 131 ? 16.781 -2.444 -7.485 1.00 91.31 131 ARG A O 1
ATOM 1042 N N . TRP A 1 132 ? 15.008 -2.687 -8.847 1.00 94.19 132 TRP A N 1
ATOM 1043 C CA . TRP A 1 132 ? 14.298 -1.505 -8.375 1.00 94.19 132 TRP A CA 1
ATOM 1044 C C . TRP A 1 132 ? 13.534 -1.845 -7.109 1.00 94.19 132 TRP A C 1
ATOM 1046 O O . TRP A 1 132 ? 12.914 -2.901 -7.035 1.00 94.19 132 TRP A O 1
ATOM 1056 N N . PHE A 1 133 ? 13.549 -0.973 -6.114 1.00 93.88 133 PHE A N 1
ATOM 1057 C CA . PHE A 1 133 ? 12.780 -1.166 -4.899 1.00 93.88 133 PHE A CA 1
ATOM 1058 C C . PHE A 1 133 ? 12.186 0.138 -4.389 1.00 93.88 133 PHE A C 1
ATOM 1060 O O . PHE A 1 133 ? 12.737 1.210 -4.613 1.00 93.88 133 PHE A O 1
ATOM 1067 N N . PHE A 1 134 ? 11.096 0.036 -3.639 1.00 92.50 134 PHE A N 1
ATOM 1068 C CA . PHE A 1 134 ? 10.636 1.115 -2.770 1.00 92.50 134 PHE A CA 1
ATOM 1069 C C . PHE A 1 134 ? 10.164 0.555 -1.432 1.00 92.50 134 PHE A C 1
ATOM 1071 O O . PHE A 1 134 ? 9.878 -0.641 -1.304 1.00 92.50 134 PHE A O 1
ATOM 1078 N N . THR A 1 135 ? 10.082 1.430 -0.434 1.00 90.75 135 THR A N 1
ATOM 1079 C CA . THR A 1 135 ? 9.531 1.096 0.878 1.00 90.75 135 THR A CA 1
ATOM 1080 C C . THR A 1 135 ? 8.142 1.697 1.007 1.00 90.75 135 THR A C 1
ATOM 1082 O O . THR A 1 135 ? 7.945 2.855 0.645 1.00 90.75 135 THR A O 1
ATOM 1085 N N . MET A 1 136 ? 7.191 0.931 1.538 1.00 89.12 136 MET A N 1
ATOM 1086 C CA . MET A 1 136 ? 5.866 1.431 1.900 1.00 89.12 136 MET A CA 1
ATOM 1087 C C . MET A 1 136 ? 5.512 1.052 3.340 1.00 89.12 136 MET A C 1
ATOM 1089 O O . MET A 1 136 ? 5.842 -0.059 3.776 1.00 89.12 136 MET A O 1
ATOM 1093 N N . PRO A 1 137 ? 4.835 1.938 4.084 1.00 87.31 137 PRO A N 1
ATOM 1094 C CA . PRO A 1 137 ? 4.329 1.609 5.405 1.00 87.31 137 PRO A CA 1
ATOM 1095 C C . PRO A 1 137 ? 3.223 0.555 5.309 1.00 87.31 137 PRO A C 1
ATOM 1097 O O . PRO A 1 137 ? 2.473 0.472 4.338 1.00 87.31 137 PRO A O 1
ATOM 1100 N N . THR A 1 138 ? 3.103 -0.253 6.355 1.00 87.81 138 THR A N 1
ATOM 1101 C CA . THR A 1 138 ? 2.026 -1.247 6.475 1.00 87.81 138 THR A CA 1
ATOM 1102 C C . THR A 1 138 ? 0.758 -0.670 7.086 1.00 87.81 138 THR A C 1
ATOM 1104 O O . THR A 1 138 ? -0.308 -1.265 6.940 1.00 87.81 138 THR A O 1
ATOM 1107 N N . ARG A 1 139 ? 0.856 0.475 7.774 1.00 86.69 139 ARG A N 1
ATOM 1108 C CA . ARG A 1 139 ? -0.264 1.144 8.438 1.00 86.69 139 ARG A CA 1
ATOM 1109 C C . ARG A 1 139 ? -0.153 2.652 8.315 1.00 86.69 139 ARG A C 1
ATOM 1111 O O . ARG A 1 139 ? 0.929 3.193 8.512 1.00 86.69 139 ARG A O 1
ATOM 1118 N N . ILE A 1 140 ? -1.273 3.309 8.036 1.00 83.50 140 ILE A N 1
ATOM 1119 C CA . ILE A 1 140 ? -1.366 4.770 7.923 1.00 83.50 140 ILE A CA 1
ATOM 1120 C C . ILE A 1 140 ? -2.668 5.222 8.557 1.00 83.50 140 ILE A C 1
ATOM 1122 O O . ILE A 1 140 ? -3.698 4.579 8.365 1.00 83.50 140 ILE A O 1
ATOM 1126 N N . ARG A 1 141 ? -2.627 6.318 9.308 1.00 82.56 141 ARG A N 1
ATOM 1127 C CA . ARG A 1 141 ? -3.817 6.902 9.928 1.00 82.56 141 ARG A CA 1
ATOM 1128 C C . ARG A 1 141 ? -4.362 8.040 9.073 1.00 82.56 141 ARG A C 1
ATOM 1130 O O . ARG A 1 141 ? -3.594 8.748 8.428 1.00 82.56 141 ARG A O 1
ATOM 1137 N N . ASP A 1 142 ? -5.673 8.237 9.113 1.00 77.75 142 ASP A N 1
ATOM 1138 C CA . ASP A 1 142 ? -6.379 9.288 8.371 1.00 77.75 142 ASP A CA 1
ATOM 1139 C C . ASP A 1 142 ? -6.072 10.729 8.824 1.00 77.75 142 ASP A C 1
ATOM 1141 O O . ASP A 1 142 ? -6.520 11.673 8.181 1.00 77.75 142 ASP A O 1
ATOM 1145 N N . ASP A 1 143 ? -5.304 10.906 9.900 1.00 80.31 143 ASP A N 1
ATOM 1146 C CA . ASP A 1 143 ? -4.888 12.192 10.474 1.00 80.31 143 ASP A CA 1
ATOM 1147 C C . ASP A 1 143 ? -3.388 12.488 10.314 1.00 80.31 143 ASP A C 1
ATOM 1149 O O . ASP A 1 143 ? -2.850 13.359 10.993 1.00 80.31 143 ASP A O 1
ATOM 1153 N N . THR A 1 144 ? -2.700 11.739 9.452 1.00 79.31 144 THR A N 1
ATOM 1154 C CA . THR A 1 144 ? -1.262 11.904 9.207 1.00 79.31 144 THR A CA 1
ATOM 1155 C C . THR A 1 144 ? -0.990 12.789 7.992 1.00 79.31 144 THR A C 1
ATOM 1157 O O . THR A 1 144 ? -1.770 12.806 7.036 1.00 79.31 144 THR A O 1
ATOM 1160 N N . ASP A 1 145 ? 0.147 13.487 7.998 1.00 76.81 145 ASP A N 1
ATOM 1161 C CA . ASP A 1 145 ? 0.612 14.296 6.861 1.00 76.81 145 ASP A CA 1
ATOM 1162 C C . ASP A 1 145 ? 0.784 13.436 5.597 1.00 76.81 145 ASP A C 1
ATOM 1164 O O . ASP A 1 145 ? 0.555 13.897 4.474 1.00 76.81 145 ASP A O 1
ATOM 1168 N N . GLU A 1 146 ? 1.146 12.163 5.773 1.00 74.00 146 GLU A N 1
ATOM 1169 C CA . GLU A 1 146 ? 1.214 11.163 4.715 1.00 74.00 146 GLU A CA 1
ATOM 1170 C C . GLU A 1 146 ? -0.150 10.985 4.034 1.00 74.00 146 GLU A C 1
ATOM 1172 O O . GLU A 1 146 ? -0.231 11.009 2.804 1.00 74.00 146 GLU A O 1
ATOM 1177 N N . TRP A 1 147 ? -1.233 10.868 4.815 1.00 77.56 147 TRP A N 1
ATOM 1178 C CA . TRP A 1 147 ? -2.604 10.796 4.299 1.00 77.56 147 TRP A CA 1
ATOM 1179 C C . TRP A 1 147 ? -3.018 12.064 3.550 1.00 77.56 147 TRP A C 1
ATOM 1181 O O . TRP A 1 147 ? -3.564 11.980 2.444 1.00 77.56 147 TRP A O 1
ATOM 1191 N N . GLU A 1 148 ? -2.718 13.241 4.099 1.00 75.44 148 GLU A N 1
ATOM 1192 C CA . GLU A 1 148 ? -3.017 14.505 3.420 1.00 75.44 148 GLU A CA 1
ATOM 1193 C C . GLU A 1 148 ? -2.289 14.635 2.077 1.00 75.44 148 GLU A C 1
ATOM 1195 O O . GLU A 1 148 ? -2.880 15.075 1.084 1.00 75.44 148 GLU A O 1
ATOM 1200 N N . SER A 1 149 ? -1.021 14.221 2.035 1.00 70.62 149 SER A N 1
ATOM 1201 C CA . SER A 1 149 ? -0.185 14.256 0.830 1.00 70.62 149 SER A CA 1
ATOM 1202 C C . SER A 1 149 ? -0.700 13.286 -0.236 1.00 70.62 149 SER A C 1
ATOM 1204 O O . SER A 1 149 ? -0.752 13.624 -1.420 1.00 70.62 149 SER A O 1
ATOM 1206 N N . TYR A 1 150 ? -1.185 12.112 0.178 1.00 74.94 150 TYR A N 1
ATOM 1207 C CA . TYR A 1 150 ? -1.825 11.153 -0.720 1.00 74.94 150 TYR A CA 1
ATOM 1208 C C . TYR A 1 150 ? -3.118 11.681 -1.348 1.00 74.94 150 TYR A C 1
ATOM 1210 O O . TYR A 1 150 ? -3.346 11.459 -2.543 1.00 74.94 150 TYR A O 1
ATOM 1218 N N . LEU A 1 151 ? -3.964 12.354 -0.558 1.00 72.31 151 LEU A N 1
ATOM 1219 C CA . LEU A 1 151 ? -5.226 12.928 -1.032 1.00 72.31 151 LEU A CA 1
ATOM 1220 C C . LEU A 1 151 ? -5.012 14.125 -1.958 1.00 72.31 151 LEU A C 1
ATOM 1222 O O . LEU A 1 151 ? -5.815 14.343 -2.866 1.00 72.31 151 LEU A O 1
ATOM 1226 N N . ASN A 1 152 ? -3.948 14.900 -1.742 1.00 67.75 152 ASN A N 1
ATOM 1227 C CA . ASN A 1 152 ? -3.666 16.089 -2.531 1.00 67.75 152 ASN A CA 1
ATOM 1228 C C . ASN A 1 152 ? -2.209 16.128 -3.031 1.00 67.75 152 ASN A C 1
ATOM 1230 O O . ASN A 1 152 ? -1.388 16.880 -2.498 1.00 67.75 152 ASN A O 1
ATOM 1234 N N . PRO A 1 153 ? -1.898 15.419 -4.134 1.00 55.91 153 PRO A N 1
ATOM 1235 C CA . PRO A 1 153 ? -0.568 15.445 -4.748 1.00 55.91 153 PRO A CA 1
ATOM 1236 C C . PRO A 1 153 ? -0.137 16.845 -5.229 1.00 55.91 153 PRO A C 1
ATOM 1238 O O . PRO A 1 153 ? 1.043 17.086 -5.485 1.00 55.91 153 PRO A O 1
ATOM 1241 N N . ALA A 1 154 ? -1.079 17.786 -5.390 1.00 49.78 154 ALA A N 1
ATOM 1242 C CA . ALA A 1 154 ? -0.777 19.157 -5.795 1.00 49.78 154 ALA A CA 1
ATOM 1243 C C . ALA A 1 154 ? -0.149 19.984 -4.656 1.00 49.78 154 ALA A C 1
ATOM 1245 O O . ALA A 1 154 ? 0.740 20.788 -4.935 1.00 49.78 154 ALA A O 1
ATOM 1246 N N . LYS A 1 155 ? -0.511 19.723 -3.386 1.00 49.69 155 LYS A N 1
ATOM 1247 C CA . LYS A 1 155 ? 0.141 20.341 -2.210 1.00 49.69 155 LYS A CA 1
ATOM 1248 C C . LYS A 1 155 ? 1.632 19.990 -2.125 1.00 49.69 155 LYS A C 1
ATOM 1250 O O . LYS A 1 155 ? 2.439 20.809 -1.691 1.00 49.69 155 LYS A O 1
ATOM 1255 N N . GLU A 1 156 ? 2.014 18.790 -2.562 1.00 46.03 156 GLU A N 1
ATOM 1256 C CA . GLU A 1 156 ? 3.414 18.353 -2.587 1.00 46.03 156 GLU A CA 1
ATOM 1257 C C . GLU A 1 156 ? 4.226 19.141 -3.628 1.00 46.03 156 GLU A C 1
ATOM 1259 O O . GLU A 1 156 ? 5.299 19.657 -3.323 1.00 46.03 156 GLU A O 1
ATOM 1264 N N . ARG A 1 157 ? 3.662 19.349 -4.829 1.00 46.47 157 ARG A N 1
ATOM 1265 C CA . ARG A 1 157 ? 4.277 20.175 -5.886 1.00 46.47 157 ARG A CA 1
ATOM 1266 C C . ARG A 1 157 ? 4.440 21.641 -5.482 1.00 46.47 157 ARG A C 1
ATOM 1268 O O . ARG A 1 157 ? 5.383 22.287 -5.936 1.00 46.47 157 ARG A O 1
ATOM 1275 N N . GLU A 1 158 ? 3.548 22.170 -4.648 1.00 45.28 158 GLU A N 1
ATOM 1276 C CA . GLU A 1 158 ? 3.674 23.517 -4.083 1.00 45.28 158 GLU A CA 1
ATOM 1277 C C . GLU A 1 158 ? 4.770 23.594 -3.013 1.00 45.28 158 GLU A C 1
ATOM 1279 O O . GLU A 1 158 ? 5.582 24.517 -3.067 1.00 45.28 158 GLU A O 1
ATOM 1284 N N . LYS A 1 159 ? 4.889 22.601 -2.116 1.00 47.25 159 LYS A N 1
ATOM 1285 C CA . LYS A 1 159 ? 6.009 22.517 -1.157 1.00 47.25 159 LYS A CA 1
ATOM 1286 C C . LYS A 1 159 ? 7.366 22.388 -1.857 1.00 47.25 159 LYS A C 1
ATOM 1288 O O . LYS A 1 159 ? 8.301 23.092 -1.489 1.00 47.25 159 LYS A O 1
ATOM 1293 N N . SER A 1 160 ? 7.476 21.563 -2.902 1.00 48.53 160 SER A N 1
ATOM 1294 C CA . SER A 1 160 ? 8.719 21.422 -3.682 1.00 48.53 160 SER A CA 1
ATOM 1295 C C . SER A 1 160 ? 9.087 22.683 -4.472 1.00 48.53 160 SER A C 1
ATOM 1297 O O . SER A 1 160 ? 10.256 22.897 -4.768 1.00 48.53 160 SER A O 1
ATOM 1299 N N . ARG A 1 161 ? 8.110 23.533 -4.814 1.00 48.81 161 ARG A N 1
ATOM 1300 C CA . ARG A 1 161 ? 8.349 24.842 -5.449 1.00 48.81 161 ARG A CA 1
ATOM 1301 C C . ARG A 1 161 ? 8.732 25.940 -4.455 1.00 48.81 161 ARG A C 1
ATOM 1303 O O . ARG A 1 161 ? 9.266 26.958 -4.881 1.00 48.81 161 ARG A O 1
ATOM 1310 N N . GLN A 1 162 ? 8.471 25.746 -3.163 1.00 48.59 162 GLN A N 1
ATOM 1311 C CA . GLN A 1 162 ? 8.796 26.702 -2.099 1.00 48.59 162 GLN A CA 1
ATOM 1312 C C . GLN A 1 162 ? 10.152 26.448 -1.422 1.00 48.59 162 GLN A C 1
ATOM 1314 O O . GLN A 1 162 ? 10.520 27.209 -0.532 1.00 48.59 162 GLN A O 1
ATOM 1319 N N . GLN A 1 163 ? 10.925 25.446 -1.854 1.00 47.69 163 GLN A N 1
ATOM 1320 C CA . GLN A 1 163 ? 12.357 25.357 -1.547 1.00 47.69 163 GLN A CA 1
ATOM 1321 C C . GLN A 1 163 ? 13.184 25.842 -2.753 1.00 47.69 163 GLN A C 1
ATOM 1323 O O . GLN A 1 163 ? 13.616 25.021 -3.565 1.00 47.69 163 GLN A O 1
ATOM 1328 N N . PRO A 1 164 ? 13.405 27.162 -2.924 1.00 40.28 164 PRO A N 1
ATOM 1329 C CA . PRO A 1 164 ? 14.544 27.635 -3.695 1.00 40.28 164 PRO A CA 1
ATOM 1330 C C . PRO A 1 164 ? 15.832 27.272 -2.939 1.00 40.28 164 PRO A C 1
ATOM 1332 O O . PRO A 1 164 ? 15.843 27.207 -1.711 1.00 40.28 164 PRO A O 1
ATOM 1335 N N . GLY A 1 165 ? 16.880 26.968 -3.703 1.00 47.28 165 GLY A N 1
ATOM 1336 C CA . GLY A 1 165 ? 18.105 26.326 -3.236 1.00 47.28 165 GLY A CA 1
ATOM 1337 C C . GLY A 1 165 ? 18.801 26.995 -2.050 1.00 47.28 165 GLY A C 1
ATOM 1338 O O . GLY A 1 165 ? 18.738 28.210 -1.863 1.00 47.28 165 GLY A O 1
ATOM 1339 N N . HIS A 1 166 ? 19.479 26.143 -1.283 1.00 34.28 166 HIS A N 1
ATOM 1340 C CA . HIS A 1 166 ? 20.612 26.528 -0.450 1.00 34.28 166 HIS A CA 1
ATOM 1341 C C . HIS A 1 166 ? 21.851 26.759 -1.314 1.00 34.28 166 HIS A C 1
ATOM 1343 O O . HIS A 1 166 ? 22.014 26.008 -2.305 1.00 34.28 166 HIS A O 1
#

Secondary structure (DSSP, 8-state):
--EEEEEEEE-S-TTTT-EEEEEEEE-SSS---HHHHHHHHHHHHHHHHHHHHHHTSS--SS--EEEE-TTS-EEEEEE--SEEEEEEEE-TTT--EEEEEEEEEES-HHHHHHHHHHH-SSPPPEEETTEEEEEEESEEETTSHHHHHHH-HHHHHHHHHS----

Foldseek 3Di:
DKKKFWDWAQDPPPVQQWIKIKIDIDDPDDDCDPVNVVVSVVVLVLLVVLLVDLQPDPPPDQGFDWDADPNRMIITGGQRFPDKDFDWDQDPPPRDIHGFKIKTWDQDLVSQVSVCLSLQQWDRWDDDPNITIIMHTRMDDCPDPSNVCSSCVPVVVVVVVPDDDD

pLDDT: mean 77.26, std 13.66, range [34.28, 94.19]

Organism: Sordaria brevicollis (NCBI:txid83679)

Sequence (166 aa):
MTTLRWELFLTEDPRRGTYDLGIAYEAPGNQKTEREARKIAAFRRLHKQCIGDKIKGPVKKGTFATEEWKDGSLVINGACIRKLTKIVTQTRYSGATQLVSYKLYFDSLQDANRLASVVGFASYPSVENGRWFFTMPTRIRDDTDEWESYLNPAKEREKSRQQPGH

Radius of gyration: 16.9 Å; chains: 1; bounding box: 44×46×47 Å